Protein AF-A0A7J4KEK5-F1 (afdb_monomer)

pLDDT: mean 94.54, std 3.9, range [77.0, 98.38]

Secondary structure (DSSP, 8-state):
---HHHHHHHS-TT--------GGGHHHHHHHHHHH-S----------SSSSEEEGGGTEEE-

Foldseek 3Di:
DDDPQRCVVPDPVLDPDDDDDDPVCQVVVQVVDVVPDVDDDDDDDDDDPDDWDDDVVRRDTGD

Sequence (63 aa):
NIDMYEMYQIFNMGMGLTVIVEEEDASETIKILQTYSDATVRRVGTVQKGAGVEVPSLKLRYH

Solvent-accessible surface area (backbone atoms only — not comparable to full-atom values): 4484 Å² total; per-residue (Å²): 137,82,53,71,71,58,46,63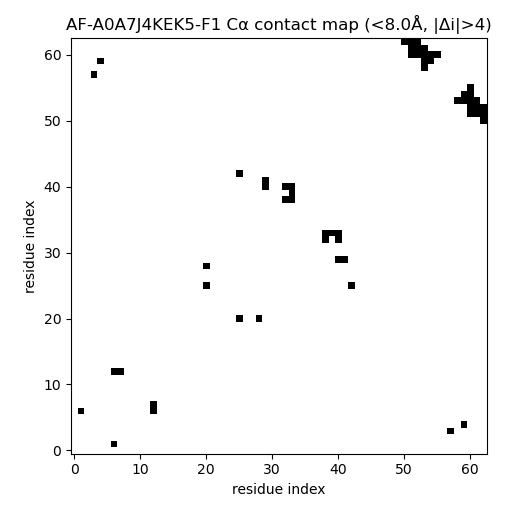,74,77,43,64,85,90,53,94,76,87,84,90,73,57,80,89,48,45,66,59,51,44,51,53,51,45,73,77,39,97,57,91,70,76,91,86,81,81,90,72,96,80,81,62,53,74,44,74,95,75,74,43,76,47,119

Radius of gyration: 13.93 Å; Cα contacts (8 Å, |Δi|>4): 29; chains: 1; bounding box: 40×16×34 Å

Structure (mmCIF, N/CA/C/O backbone):
data_AF-A0A7J4KEK5-F1
#
_entry.id   AF-A0A7J4KEK5-F1
#
loop_
_atom_site.group_PDB
_atom_site.id
_atom_site.type_symbol
_atom_site.label_atom_id
_atom_site.label_alt_id
_atom_site.label_comp_id
_atom_site.label_asym_id
_atom_site.label_entity_id
_atom_site.label_seq_id
_atom_site.pdbx_PDB_ins_code
_atom_site.Cartn_x
_atom_site.Cartn_y
_atom_site.Cartn_z
_atom_site.occupancy
_atom_site.B_iso_or_equiv
_atom_site.auth_seq_id
_atom_site.auth_comp_id
_atom_site.auth_asym_id
_atom_site.auth_atom_id
_atom_site.pdbx_PDB_model_num
ATOM 1 N N . ASN A 1 1 ? 27.811 4.595 -5.277 1.00 77.00 1 ASN A N 1
ATOM 2 C CA . ASN A 1 1 ? 26.482 5.232 -5.309 1.00 77.00 1 ASN A CA 1
ATOM 3 C C . ASN A 1 1 ? 25.556 4.191 -5.907 1.00 77.00 1 ASN A C 1
ATOM 5 O O . ASN A 1 1 ? 25.860 3.771 -7.014 1.00 77.00 1 ASN A O 1
ATOM 9 N N . ILE A 1 2 ? 24.594 3.671 -5.145 1.00 79.25 2 ILE A N 1
ATOM 10 C CA . ILE A 1 2 ? 23.659 2.636 -5.622 1.00 79.25 2 ILE A CA 1
ATOM 11 C C . ILE A 1 2 ? 22.452 3.372 -6.194 1.00 79.25 2 ILE A C 1
ATOM 13 O O . ILE A 1 2 ? 21.992 4.337 -5.581 1.00 79.25 2 ILE A O 1
ATOM 17 N N . ASP A 1 3 ? 21.979 2.964 -7.367 1.00 91.69 3 ASP A N 1
ATOM 18 C CA . ASP A 1 3 ? 20.817 3.597 -7.985 1.00 91.69 3 ASP A CA 1
ATOM 19 C C . ASP A 1 3 ? 19.524 3.275 -7.215 1.00 91.69 3 ASP A C 1
ATOM 21 O O . ASP A 1 3 ? 19.397 2.212 -6.607 1.00 91.69 3 ASP A O 1
ATOM 25 N N . MET A 1 4 ? 18.536 4.175 -7.243 1.00 90.56 4 MET A N 1
ATOM 26 C CA . MET A 1 4 ? 17.258 3.959 -6.548 1.00 90.56 4 MET A CA 1
ATOM 27 C C . MET A 1 4 ? 16.537 2.696 -7.030 1.00 90.56 4 MET A C 1
ATOM 29 O O . MET A 1 4 ? 15.877 2.038 -6.225 1.00 90.56 4 MET A O 1
ATOM 33 N N . TYR A 1 5 ? 16.684 2.330 -8.306 1.00 91.19 5 TYR A N 1
ATOM 34 C CA . TYR A 1 5 ? 16.159 1.074 -8.831 1.00 91.19 5 TYR A CA 1
ATOM 35 C C . TYR A 1 5 ? 16.786 -0.134 -8.122 1.00 91.19 5 TYR A C 1
ATOM 37 O O . TYR A 1 5 ? 16.077 -0.999 -7.611 1.00 91.19 5 TYR A O 1
ATOM 45 N N . GLU A 1 6 ? 18.116 -0.164 -8.013 1.00 91.25 6 GLU A N 1
ATOM 46 C CA . GLU A 1 6 ? 18.839 -1.234 -7.316 1.00 91.25 6 GLU A CA 1
ATOM 47 C C . GLU A 1 6 ? 18.510 -1.253 -5.816 1.00 91.25 6 GLU A C 1
ATOM 49 O O . GLU A 1 6 ? 18.327 -2.323 -5.234 1.00 91.25 6 GLU A O 1
ATOM 54 N N . MET A 1 7 ? 18.368 -0.082 -5.183 1.00 93.69 7 MET A N 1
ATOM 55 C CA . MET A 1 7 ? 18.022 0.005 -3.762 1.00 93.69 7 MET A CA 1
ATOM 56 C C . MET A 1 7 ? 16.674 -0.654 -3.454 1.00 93.69 7 MET A C 1
ATOM 58 O O . MET A 1 7 ? 16.587 -1.419 -2.498 1.00 93.69 7 MET A O 1
ATOM 62 N N . TYR A 1 8 ? 15.645 -0.399 -4.265 1.00 92.06 8 TYR A N 1
ATOM 63 C CA . TYR A 1 8 ? 14.308 -0.974 -4.073 1.00 92.06 8 TYR A CA 1
ATOM 64 C C . TYR A 1 8 ? 14.218 -2.461 -4.446 1.00 92.06 8 TYR A C 1
ATOM 66 O O . TYR A 1 8 ? 13.303 -3.137 -3.984 1.00 92.06 8 TYR A O 1
ATOM 74 N N . GLN A 1 9 ? 15.146 -2.984 -5.257 1.00 91.06 9 GLN A N 1
ATOM 75 C CA . GLN A 1 9 ? 15.237 -4.425 -5.519 1.00 91.06 9 GLN A CA 1
ATOM 76 C C . GLN A 1 9 ? 15.952 -5.195 -4.404 1.00 91.06 9 GLN A C 1
ATOM 78 O O . GLN A 1 9 ? 15.646 -6.364 -4.178 1.00 91.06 9 GLN A O 1
ATOM 83 N N . ILE A 1 10 ? 16.918 -4.567 -3.729 1.00 92.06 10 ILE A N 1
ATOM 84 C CA . ILE A 1 10 ? 17.796 -5.242 -2.761 1.00 92.06 10 ILE A CA 1
ATOM 85 C C . ILE A 1 10 ? 17.324 -5.029 -1.319 1.00 92.06 10 ILE A C 1
ATOM 87 O O . ILE A 1 10 ? 17.431 -5.933 -0.489 1.00 92.06 10 ILE A O 1
ATOM 91 N N . PHE A 1 11 ? 16.810 -3.841 -1.000 1.00 94.25 11 PHE A N 1
ATOM 92 C CA . PHE A 1 11 ? 16.444 -3.454 0.357 1.00 94.25 11 PHE A CA 1
ATOM 93 C C . PHE A 1 11 ? 14.937 -3.258 0.497 1.00 94.25 11 PHE A C 1
ATOM 95 O O . PHE A 1 11 ? 14.242 -2.824 -0.413 1.00 94.25 11 PHE A O 1
ATOM 102 N N . ASN A 1 12 ? 14.433 -3.503 1.704 1.00 91.50 12 ASN A N 1
ATOM 103 C CA . ASN A 1 12 ? 13.016 -3.340 2.032 1.00 91.50 12 ASN A CA 1
ATOM 104 C C . ASN A 1 12 ? 12.556 -1.871 2.138 1.00 91.50 12 ASN A C 1
ATOM 106 O O . ASN A 1 12 ? 11.377 -1.606 2.358 1.00 91.50 12 ASN A O 1
ATOM 110 N N . MET A 1 13 ? 13.489 -0.917 2.046 1.00 92.75 13 MET A N 1
ATOM 111 C CA . MET A 1 13 ? 13.241 0.525 2.143 1.00 92.75 13 MET A CA 1
ATOM 112 C C . MET A 1 13 ? 12.454 0.947 3.399 1.00 92.75 13 MET A C 1
ATOM 114 O O . MET A 1 13 ? 11.694 1.912 3.378 1.00 92.75 13 MET A O 1
ATOM 118 N N . GLY A 1 14 ? 12.647 0.225 4.510 1.00 91.19 14 GLY A N 1
ATOM 119 C CA . GLY A 1 14 ? 11.968 0.474 5.783 1.00 91.19 14 GLY A CA 1
ATOM 120 C C . GLY A 1 14 ? 10.603 -0.207 5.927 1.00 91.19 14 GLY A C 1
ATOM 121 O O . GLY A 1 14 ? 9.931 0.011 6.932 1.00 91.19 14 GLY A O 1
ATOM 122 N N . MET A 1 15 ? 10.192 -1.045 4.967 1.00 92.25 15 MET A N 1
ATOM 123 C CA . MET A 1 15 ? 8.925 -1.784 4.985 1.00 92.25 15 MET A CA 1
ATOM 124 C C . MET A 1 15 ? 9.171 -3.294 5.085 1.00 92.25 15 MET A C 1
ATOM 126 O O . MET A 1 15 ? 9.360 -3.976 4.083 1.00 92.25 15 MET A O 1
ATOM 130 N N . GLY A 1 16 ?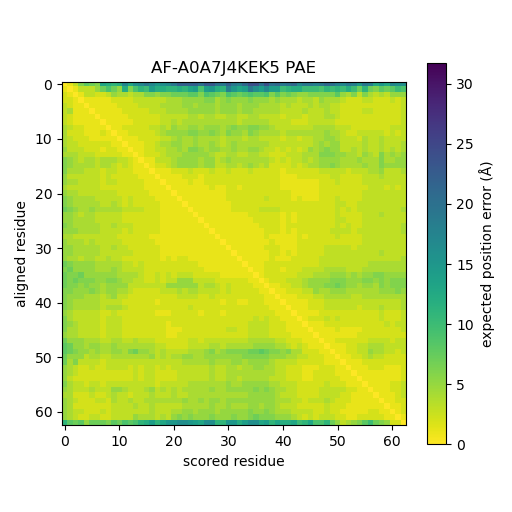 9.169 -3.838 6.304 1.00 92.88 16 GLY A N 1
ATOM 131 C CA . GLY A 1 16 ? 9.401 -5.273 6.526 1.00 92.88 16 GLY A CA 1
ATOM 132 C C . GLY A 1 16 ? 8.198 -6.176 6.227 1.00 92.88 16 GLY A C 1
ATOM 133 O O . GLY A 1 16 ? 8.374 -7.368 5.995 1.00 92.88 16 GLY A O 1
ATOM 134 N N . LEU A 1 17 ? 6.984 -5.619 6.235 1.00 94.69 17 LEU A N 1
ATOM 135 C CA . LEU A 1 17 ? 5.732 -6.344 6.032 1.00 94.69 17 LEU A CA 1
ATOM 136 C C . LEU A 1 17 ? 4.753 -5.4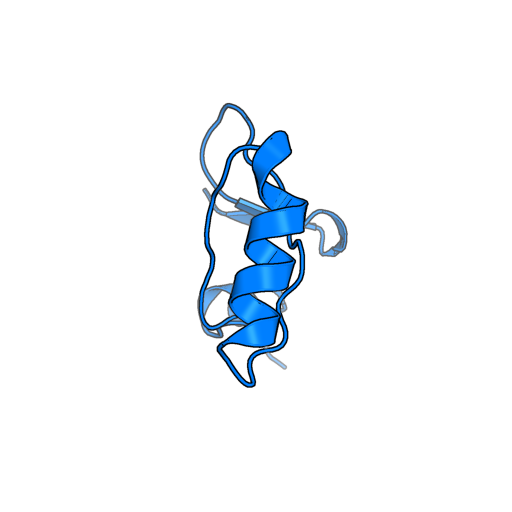71 5.248 1.00 94.69 17 LEU A C 1
ATOM 138 O O . LEU A 1 17 ? 4.607 -4.286 5.537 1.00 94.69 17 LEU A O 1
ATOM 142 N N . THR A 1 18 ? 4.059 -6.077 4.287 1.00 95.62 18 THR A N 1
ATOM 143 C CA . THR A 1 18 ? 2.932 -5.460 3.579 1.00 95.62 18 THR A CA 1
ATOM 144 C C . THR A 1 18 ? 1.698 -6.327 3.772 1.00 95.62 18 THR A C 1
ATOM 146 O O . THR A 1 18 ? 1.768 -7.544 3.622 1.00 95.62 18 THR A O 1
ATOM 149 N N . VAL A 1 19 ? 0.572 -5.695 4.093 1.00 97.06 19 VAL A N 1
ATOM 150 C CA . VAL A 1 19 ? -0.737 -6.344 4.205 1.00 97.06 19 VAL A CA 1
ATOM 151 C C . VAL A 1 19 ? -1.671 -5.669 3.208 1.00 97.06 19 VAL A C 1
ATOM 153 O O . VAL A 1 19 ? -1.698 -4.441 3.122 1.00 97.06 19 VAL A O 1
ATOM 156 N N . ILE A 1 20 ? -2.405 -6.471 2.440 1.00 97.88 20 ILE A N 1
ATOM 157 C CA . ILE A 1 20 ? -3.411 -6.000 1.486 1.00 97.88 20 ILE A CA 1
ATOM 158 C C . ILE A 1 20 ? -4.777 -6.296 2.095 1.00 97.88 20 ILE A C 1
ATOM 160 O O . ILE A 1 20 ? -5.041 -7.431 2.487 1.00 97.88 20 ILE A O 1
ATOM 164 N N . VAL A 1 21 ? -5.613 -5.269 2.184 1.00 98.12 21 VAL A N 1
ATOM 165 C CA . VAL A 1 21 ? -6.975 -5.332 2.722 1.00 98.12 21 VAL A CA 1
ATOM 166 C C . VAL A 1 21 ? -7.915 -4.545 1.817 1.00 98.12 21 VAL A C 1
ATOM 168 O O . VAL A 1 21 ? -7.454 -3.753 0.989 1.00 98.12 21 VAL A O 1
ATOM 171 N N . GLU A 1 22 ? -9.216 -4.755 1.990 1.00 98.31 22 GLU A N 1
ATOM 172 C CA . GLU A 1 22 ? -10.233 -3.905 1.377 1.00 98.31 22 GLU A CA 1
ATOM 173 C C . GLU A 1 22 ? -10.124 -2.464 1.900 1.00 98.31 22 GLU A C 1
ATOM 175 O O . GLU A 1 22 ? -9.687 -2.214 3.027 1.00 98.31 22 GLU A O 1
ATOM 180 N N . GLU A 1 23 ? -10.522 -1.493 1.076 1.00 97.75 23 GLU A N 1
ATOM 181 C CA . GLU A 1 23 ? -10.402 -0.068 1.419 1.00 97.75 23 GLU A CA 1
ATOM 182 C C . GLU A 1 23 ? -11.196 0.290 2.685 1.00 97.75 23 GLU A C 1
ATOM 184 O O . GLU A 1 23 ? -10.749 1.116 3.482 1.00 97.75 23 GLU A O 1
ATOM 189 N N . GLU A 1 24 ? -12.347 -0.355 2.888 1.00 98.25 24 GLU A N 1
ATOM 190 C CA . GLU A 1 24 ? -13.205 -0.149 4.059 1.00 98.25 24 GLU A CA 1
ATOM 191 C C . GLU A 1 24 ? -12.567 -0.634 5.370 1.00 98.25 24 GLU A C 1
ATOM 193 O O . GLU A 1 24 ? -12.787 -0.030 6.421 1.00 98.25 24 GLU A O 1
ATOM 198 N N . ASP A 1 25 ? -11.688 -1.636 5.299 1.00 98.38 25 ASP A N 1
ATOM 199 C CA . ASP A 1 25 ? -11.005 -2.215 6.459 1.00 98.38 25 ASP A CA 1
ATOM 200 C C . ASP A 1 25 ? -9.665 -1.533 6.769 1.00 98.38 25 ASP A C 1
ATOM 202 O O . ASP A 1 25 ? -9.056 -1.782 7.817 1.00 98.38 25 ASP A O 1
ATOM 206 N N . ALA A 1 26 ? -9.167 -0.668 5.878 1.00 98.00 26 ALA A N 1
ATOM 207 C CA . ALA A 1 26 ? -7.817 -0.117 5.961 1.00 98.00 26 ALA A CA 1
ATOM 208 C C . ALA A 1 26 ? -7.566 0.660 7.264 1.00 98.00 26 ALA A C 1
ATOM 210 O O . ALA A 1 26 ? -6.523 0.493 7.901 1.00 98.00 26 ALA A O 1
ATOM 211 N N . SER A 1 27 ? -8.516 1.498 7.688 1.00 97.75 27 SER A N 1
ATOM 212 C CA . SER A 1 27 ? -8.374 2.299 8.910 1.00 97.75 27 SER A CA 1
ATOM 213 C C . SER A 1 27 ? -8.372 1.446 10.178 1.00 97.75 27 SER A C 1
ATOM 215 O O . SER A 1 27 ? -7.523 1.655 11.047 1.00 97.75 27 SER A O 1
ATOM 217 N N . GLU A 1 28 ? -9.280 0.472 10.279 1.00 98.25 28 GLU A N 1
ATOM 218 C CA . GLU A 1 28 ? -9.350 -0.409 11.449 1.00 98.25 28 GLU A CA 1
ATOM 219 C C . GLU A 1 28 ? -8.139 -1.347 11.501 1.00 98.25 28 GLU A C 1
ATOM 221 O O . GLU A 1 28 ? -7.524 -1.506 12.553 1.00 98.25 28 GLU A O 1
ATOM 226 N N . THR A 1 29 ? -7.700 -1.867 10.353 1.00 98.12 29 THR A N 1
ATOM 227 C CA . THR A 1 29 ? -6.479 -2.678 10.242 1.00 98.12 29 THR A CA 1
ATOM 228 C C . THR A 1 29 ? -5.251 -1.919 10.747 1.00 98.12 29 THR A C 1
ATOM 230 O O . THR A 1 29 ? -4.486 -2.450 11.554 1.00 98.12 29 THR A O 1
ATOM 233 N N . ILE A 1 30 ? -5.063 -0.661 10.324 1.00 97.75 30 ILE A N 1
ATOM 234 C CA . ILE A 1 30 ? -3.949 0.174 10.801 1.00 97.75 30 ILE A CA 1
ATOM 235 C C . ILE A 1 30 ? -4.013 0.328 12.324 1.00 97.75 30 ILE A C 1
ATOM 237 O O . ILE A 1 30 ? -3.001 0.143 13.000 1.00 97.75 30 ILE A O 1
ATOM 241 N N . LYS A 1 31 ? -5.197 0.625 12.867 1.00 97.81 31 LYS A N 1
ATOM 242 C CA . LYS A 1 31 ? -5.404 0.815 14.305 1.00 97.81 31 LYS A CA 1
ATOM 243 C C . LYS A 1 31 ? -5.097 -0.449 15.108 1.00 97.81 31 LYS A C 1
ATOM 245 O O . LYS A 1 31 ? -4.393 -0.362 16.113 1.00 97.81 31 LYS A O 1
ATOM 250 N N . ILE A 1 32 ? -5.584 -1.611 14.672 1.00 98.25 32 ILE A N 1
ATOM 251 C CA . ILE A 1 32 ? -5.302 -2.905 15.308 1.00 98.25 32 ILE A CA 1
ATOM 252 C C . ILE A 1 32 ? -3.792 -3.157 15.316 1.00 98.25 32 ILE A C 1
ATOM 254 O O . ILE A 1 32 ? -3.213 -3.392 16.376 1.00 98.25 32 ILE A O 1
ATOM 258 N N . LEU A 1 33 ? -3.130 -3.050 14.162 1.00 97.44 33 LEU A N 1
ATOM 259 C CA . LEU A 1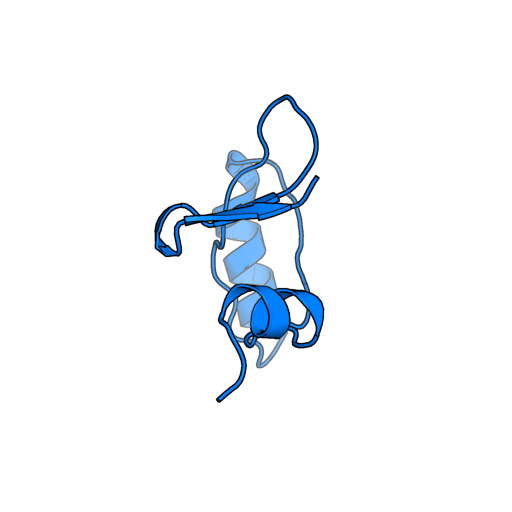 33 ? -1.698 -3.337 14.061 1.00 97.44 33 LEU A CA 1
ATOM 260 C C . LEU A 1 33 ? -0.851 -2.381 14.916 1.00 97.44 33 LEU A C 1
ATOM 262 O O . LEU A 1 33 ? 0.092 -2.829 15.563 1.00 97.44 33 LEU A O 1
ATOM 266 N N . GLN A 1 34 ? -1.205 -1.095 14.981 1.00 96.62 34 GLN A N 1
ATOM 267 C CA . GLN A 1 34 ? -0.532 -0.120 15.852 1.00 96.62 34 GLN A CA 1
ATOM 268 C C . GLN A 1 34 ? -0.814 -0.347 17.344 1.00 96.62 34 GLN A C 1
ATOM 270 O O . GLN A 1 34 ? 0.011 -0.005 18.180 1.00 96.62 34 GLN A O 1
ATOM 275 N N . THR A 1 35 ? -1.977 -0.903 17.693 1.00 97.94 35 THR A N 1
ATOM 276 C CA . THR A 1 35 ? -2.347 -1.178 19.093 1.00 97.94 35 THR A CA 1
ATOM 277 C C . THR A 1 35 ? -1.583 -2.377 19.652 1.00 97.94 35 THR A C 1
ATOM 279 O O . THR A 1 35 ? -1.224 -2.385 20.826 1.00 97.94 35 THR A O 1
ATOM 282 N N . TYR A 1 36 ? -1.341 -3.396 18.824 1.00 97.44 36 TYR A N 1
ATOM 283 C CA . TYR A 1 36 ? -0.769 -4.676 19.256 1.00 97.44 36 TYR A CA 1
ATOM 284 C C . TYR A 1 36 ? 0.689 -4.891 18.830 1.00 97.44 36 TYR A C 1
ATOM 286 O O . TYR A 1 36 ? 1.223 -5.985 19.013 1.00 97.44 36 TYR A O 1
ATOM 294 N N . SER A 1 37 ? 1.348 -3.882 18.260 1.00 95.00 37 SER A N 1
ATOM 295 C CA . SER A 1 37 ? 2.766 -3.958 17.908 1.00 95.00 37 SER A CA 1
ATOM 296 C C . SER A 1 37 ? 3.454 -2.603 18.034 1.00 95.00 37 SER A C 1
ATOM 298 O O . SER A 1 37 ? 2.821 -1.563 17.883 1.00 95.00 37 SER A O 1
ATOM 300 N N . ASP A 1 38 ? 4.774 -2.618 18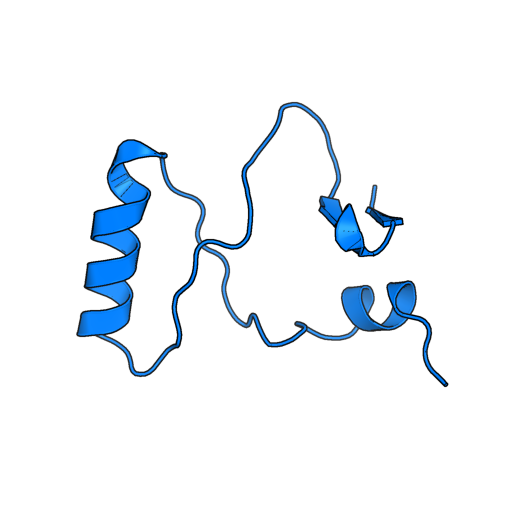.212 1.00 95.69 38 ASP A N 1
ATOM 301 C CA . ASP A 1 38 ? 5.606 -1.407 18.181 1.00 95.69 38 ASP A CA 1
ATOM 302 C C . ASP A 1 38 ? 5.916 -0.933 16.743 1.00 95.69 38 ASP A C 1
ATOM 304 O O . ASP A 1 38 ? 6.738 -0.039 16.522 1.00 95.69 38 ASP A O 1
ATOM 308 N N . ALA A 1 39 ? 5.306 -1.553 15.727 1.00 94.25 39 ALA A N 1
ATOM 309 C CA . ALA A 1 39 ? 5.583 -1.246 14.334 1.00 94.25 39 ALA A CA 1
ATOM 310 C C . ALA A 1 39 ? 4.945 0.084 13.907 1.00 94.25 39 ALA A C 1
ATOM 312 O O . ALA A 1 39 ? 3.793 0.395 14.211 1.00 94.25 39 ALA A O 1
ATOM 313 N N . THR A 1 40 ? 5.669 0.853 13.090 1.00 95.50 40 THR A N 1
ATOM 314 C CA . THR A 1 40 ? 5.070 1.987 12.379 1.00 95.50 40 THR A CA 1
ATOM 315 C C . THR A 1 40 ? 4.250 1.469 11.202 1.00 95.50 40 THR A C 1
ATOM 317 O O . THR A 1 40 ? 4.802 1.056 10.185 1.00 95.50 40 THR A O 1
ATOM 320 N N . VAL A 1 41 ? 2.925 1.525 11.325 1.00 96.88 41 VAL A 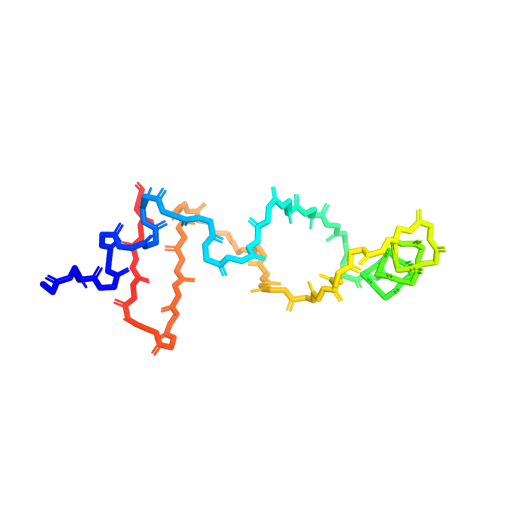N 1
ATOM 321 C CA . VAL A 1 41 ? 1.993 1.091 10.273 1.00 96.88 41 VAL A CA 1
ATOM 322 C C . VAL A 1 41 ? 1.501 2.300 9.487 1.00 96.88 41 VAL A C 1
ATOM 324 O O . VAL A 1 41 ? 1.059 3.289 10.076 1.00 96.88 41 VAL A O 1
ATOM 327 N N . ARG A 1 42 ? 1.583 2.235 8.155 1.00 95.69 42 ARG A N 1
ATOM 328 C CA . ARG A 1 42 ? 1.134 3.290 7.237 1.00 95.69 42 ARG A CA 1
ATOM 329 C C . ARG A 1 42 ? 0.501 2.674 5.996 1.00 95.69 42 ARG A C 1
ATOM 331 O O . ARG A 1 42 ? 0.890 1.590 5.574 1.00 95.69 42 ARG A O 1
ATOM 338 N N . ARG A 1 43 ? -0.423 3.405 5.371 1.00 96.75 43 ARG A N 1
ATOM 339 C CA . ARG A 1 43 ? -0.864 3.101 4.007 1.00 96.75 43 ARG A CA 1
ATOM 340 C C . ARG A 1 43 ? 0.259 3.456 3.032 1.00 96.75 43 ARG A C 1
ATOM 342 O O . ARG A 1 43 ? 0.736 4.589 3.044 1.00 96.75 43 ARG A O 1
ATOM 349 N N . VAL A 1 44 ? 0.664 2.493 2.205 1.00 95.31 44 VAL A N 1
ATOM 350 C CA . VAL A 1 44 ? 1.825 2.622 1.299 1.00 95.31 44 VAL A CA 1
ATOM 351 C C . VAL A 1 44 ? 1.464 2.560 -0.186 1.00 95.31 44 VAL A C 1
ATOM 353 O O . VAL A 1 44 ? 2.299 2.876 -1.027 1.00 95.31 44 VAL A O 1
ATOM 356 N N . GLY A 1 45 ? 0.226 2.198 -0.531 1.00 96.12 45 GLY A N 1
ATOM 357 C CA . GLY A 1 45 ? -0.199 2.104 -1.924 1.00 96.12 45 GLY A CA 1
ATOM 358 C C . GLY A 1 45 ? -1.633 1.616 -2.102 1.00 96.12 45 GLY A C 1
ATOM 359 O O . GLY A 1 45 ? -2.438 1.644 -1.169 1.00 96.12 45 GLY A O 1
ATOM 360 N N . THR A 1 46 ? -1.930 1.194 -3.330 1.00 97.19 46 THR A N 1
ATOM 361 C CA . THR A 1 46 ? -3.202 0.596 -3.760 1.00 97.19 46 THR A CA 1
ATOM 362 C C . THR A 1 46 ? -2.919 -0.503 -4.781 1.00 97.19 46 THR A C 1
ATOM 364 O O . THR A 1 46 ? -1.900 -0.455 -5.472 1.00 97.19 46 THR A O 1
ATOM 367 N N . VAL A 1 47 ? -3.812 -1.488 -4.882 1.00 96.94 47 VAL A N 1
ATOM 368 C CA . VAL A 1 47 ? -3.761 -2.511 -5.934 1.00 96.94 47 VAL A CA 1
ATOM 369 C C . VAL A 1 47 ? -4.546 -2.012 -7.144 1.00 96.94 47 VAL A C 1
ATOM 371 O O . VAL A 1 47 ? -5.642 -1.476 -7.005 1.00 96.94 47 VAL A O 1
ATOM 374 N N . GLN A 1 48 ? -3.987 -2.196 -8.338 1.00 96.19 48 GLN A N 1
ATOM 375 C CA . GLN A 1 48 ? -4.638 -1.868 -9.604 1.00 96.19 48 GLN A CA 1
ATOM 376 C C . GLN A 1 48 ? -4.621 -3.083 -10.531 1.00 96.19 48 GLN A C 1
ATOM 378 O O . GLN A 1 48 ? -3.783 -3.975 -10.393 1.00 96.19 48 GLN A O 1
ATOM 383 N N . LYS A 1 49 ? -5.543 -3.125 -11.498 1.00 96.62 49 LYS A N 1
ATOM 384 C CA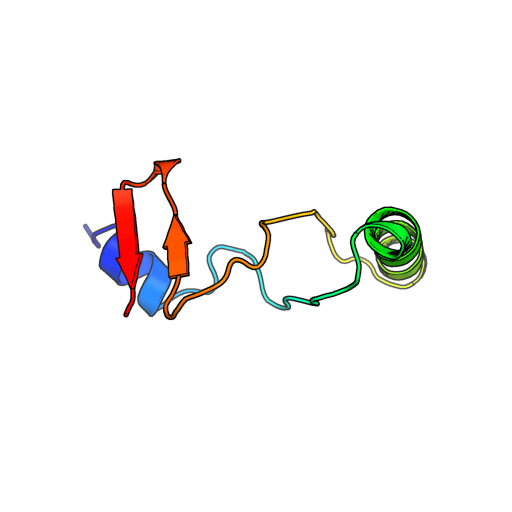 . LYS A 1 49 ? -5.563 -4.184 -12.512 1.00 96.62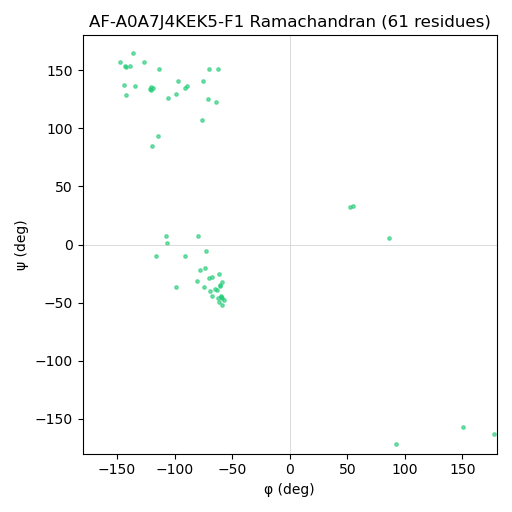 49 LYS A CA 1
ATOM 385 C C . LYS A 1 49 ? -4.292 -4.113 -13.363 1.00 96.62 49 LYS A C 1
ATOM 387 O O . LYS A 1 49 ? -4.057 -3.108 -14.026 1.00 96.62 49 LYS A O 1
ATOM 392 N N . GLY A 1 50 ? -3.529 -5.200 -13.404 1.00 94.88 50 GLY A N 1
ATOM 393 C CA . GLY A 1 50 ? -2.285 -5.279 -14.164 1.00 94.88 50 GLY A CA 1
ATOM 394 C C . GLY A 1 50 ? -1.294 -6.243 -13.524 1.00 94.88 50 GLY A C 1
ATOM 395 O O . GLY A 1 50 ? -1.690 -7.137 -12.779 1.00 94.88 50 GLY A O 1
ATOM 396 N N . ALA A 1 51 ? -0.015 -6.049 -13.835 1.00 94.56 51 ALA A N 1
ATOM 397 C CA . ALA A 1 51 ? 1.100 -6.786 -13.256 1.00 94.56 51 ALA A CA 1
ATOM 398 C C . ALA A 1 51 ? 2.261 -5.829 -12.971 1.00 94.56 51 ALA A C 1
ATOM 400 O O . ALA A 1 51 ? 2.404 -4.806 -13.648 1.00 94.56 51 ALA A O 1
ATOM 401 N N . GLY A 1 52 ? 3.087 -6.192 -11.992 1.00 94.56 52 GLY A N 1
ATOM 402 C CA . GLY A 1 52 ? 4.243 -5.405 -11.587 1.00 94.56 52 GLY A CA 1
ATOM 403 C C . GLY A 1 52 ? 3.964 -4.418 -10.453 1.00 94.56 52 GLY A C 1
ATOM 404 O O . GLY A 1 52 ? 2.908 -4.435 -9.820 1.00 94.56 52 GLY A O 1
ATOM 405 N N . VAL A 1 53 ? 4.950 -3.563 -10.185 1.00 94.88 53 VAL A N 1
ATOM 406 C CA . VAL A 1 53 ? 4.924 -2.548 -9.123 1.00 94.88 53 VAL A CA 1
ATOM 407 C C . VAL A 1 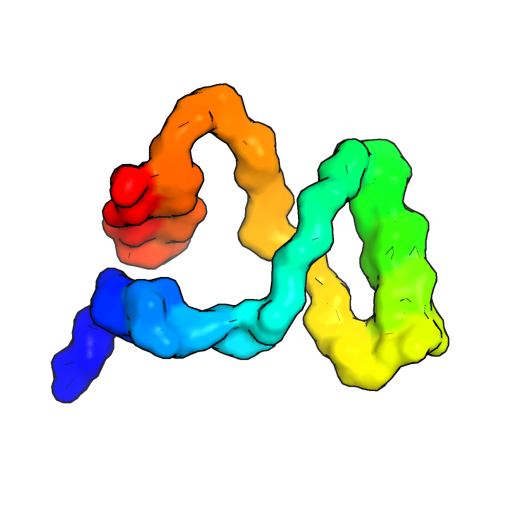53 ? 5.422 -1.222 -9.681 1.00 94.88 53 VAL A C 1
ATOM 409 O O . VAL A 1 53 ? 6.431 -1.171 -10.385 1.00 94.88 53 VAL A O 1
ATOM 412 N N . GLU A 1 54 ? 4.738 -0.133 -9.336 1.00 95.75 54 GLU A N 1
ATOM 413 C CA . GLU A 1 54 ? 5.118 1.223 -9.727 1.00 95.75 54 GLU A CA 1
ATOM 414 C C . GLU A 1 54 ? 5.359 2.091 -8.489 1.00 95.75 54 GLU A C 1
ATOM 416 O O . GLU A 1 54 ? 4.554 2.097 -7.558 1.00 95.75 54 GLU A O 1
ATOM 421 N N . VAL A 1 55 ? 6.446 2.870 -8.504 1.00 95.06 55 VAL A N 1
ATOM 422 C CA . VAL A 1 55 ? 6.709 3.933 -7.519 1.00 95.06 55 VAL A CA 1
ATOM 423 C C . VAL A 1 55 ? 6.813 5.259 -8.281 1.00 95.06 55 VAL A C 1
ATOM 425 O O . VAL A 1 55 ? 7.916 5.675 -8.657 1.00 95.06 55 VAL A O 1
ATOM 428 N N . PRO A 1 56 ? 5.677 5.931 -8.568 1.00 93.06 56 PRO A N 1
ATOM 429 C CA . PRO A 1 56 ? 5.636 7.053 -9.509 1.00 93.06 56 PRO A CA 1
ATOM 430 C C . PRO A 1 56 ? 6.516 8.237 -9.103 1.00 93.06 56 PRO A C 1
ATOM 432 O O . PRO A 1 56 ? 7.149 8.857 -9.955 1.00 93.06 56 PRO A O 1
ATOM 435 N N . SER A 1 57 ? 6.612 8.516 -7.800 1.00 92.56 57 SER A N 1
ATOM 436 C CA . SER A 1 57 ? 7.453 9.590 -7.252 1.00 92.56 57 SER A CA 1
ATOM 437 C C . SER A 1 57 ? 8.942 9.404 -7.555 1.00 92.56 57 SER A C 1
ATOM 439 O O . SER A 1 57 ? 9.674 10.388 -7.625 1.00 92.56 57 SER A O 1
ATOM 441 N N . LEU A 1 58 ? 9.378 8.160 -7.771 1.00 92.88 58 LEU A N 1
ATOM 442 C CA . LEU A 1 58 ? 10.756 7.799 -8.100 1.00 92.88 58 LEU A CA 1
ATOM 443 C C . LEU A 1 58 ? 10.931 7.393 -9.569 1.00 92.88 58 LEU A C 1
ATOM 445 O O . LEU A 1 58 ? 12.038 7.054 -9.974 1.00 92.88 58 LEU A O 1
ATOM 449 N N . LYS A 1 59 ? 9.859 7.434 -10.375 1.00 94.69 59 LYS A N 1
ATOM 450 C CA . LYS A 1 59 ? 9.837 6.956 -11.769 1.00 94.69 59 LYS A CA 1
ATOM 451 C C . LYS A 1 59 ? 10.300 5.496 -11.915 1.00 94.69 59 LYS A C 1
ATOM 453 O O . LYS A 1 59 ? 10.892 5.137 -12.930 1.00 94.69 59 LYS A O 1
ATOM 458 N N . LEU A 1 60 ? 10.019 4.658 -10.914 1.00 94.75 60 LEU A N 1
ATOM 459 C CA . LEU A 1 60 ? 10.380 3.237 -10.915 1.00 94.75 60 LEU A CA 1
ATOM 460 C C . LEU A 1 60 ? 9.203 2.376 -11.375 1.00 94.75 60 LEU A C 1
ATOM 462 O O . LEU A 1 60 ? 8.055 2.625 -10.995 1.00 94.75 60 LEU A O 1
ATOM 466 N N . ARG A 1 61 ? 9.513 1.343 -12.160 1.00 94.62 61 ARG A N 1
ATOM 467 C CA . ARG A 1 61 ? 8.571 0.331 -12.642 1.00 94.62 61 ARG A CA 1
ATOM 468 C C . ARG A 1 61 ? 9.264 -1.028 -12.649 1.00 94.62 61 ARG A C 1
ATOM 470 O O . ARG A 1 61 ? 10.342 -1.160 -13.223 1.00 94.62 61 ARG A O 1
ATOM 477 N N . TYR A 1 62 ? 8.624 -2.012 -12.034 1.00 92.94 62 TYR A N 1
ATOM 478 C CA . TYR A 1 62 ? 9.053 -3.408 -11.991 1.00 92.94 62 TYR A CA 1
ATOM 479 C C . TYR A 1 62 ? 7.972 -4.259 -12.646 1.00 92.94 62 TYR A C 1
ATOM 481 O O . TYR A 1 62 ? 6.794 -4.027 -12.379 1.00 92.94 62 TYR A O 1
ATOM 489 N N . HIS A 1 63 ? 8.363 -5.198 -13.505 1.00 86.56 63 HIS A N 1
ATOM 490 C CA . HIS A 1 63 ? 7.463 -6.078 -14.252 1.00 86.56 63 HIS A CA 1
ATOM 491 C C . HIS A 1 63 ? 7.553 -7.513 -13.750 1.00 86.56 63 HIS A C 1
ATOM 493 O O . HIS A 1 63 ? 8.691 -7.948 -13.466 1.00 86.56 63 HIS A O 1
#

Mean predicted aligned error: 3.28 Å